Protein AF-A0A354YWL9-F1 (afdb_monomer_lite)

Sequence (109 aa):
RWWTEGIAQYLEKKITGFEFADPFARGRELEYYEFMTLEQKFDELDQQIAYWESLQAVQYIVDIYGEEKLFTVLEEQGKGSRLNTALEICLGISCQEFEQGFYQYLQKK

Radius of gyration: 13.45 Å; chains: 1; bounding box: 30×28×33 Å

Secondary structure (DSSP, 8-state):
-HHHHHHHHHHHHHHH------TTTTTPPP----HHHHHHHGGGS-HHHHHHHHHHHHHHHHHHH-THHHHHHHHHHHTT--HHHHHHHHHSS-HHHHHHHHHHHHTT-

Organism: NCBI:txid863

Foldseek 3Di:
DLQVLLVVQLVCCVPPVDDDDQPCPPNNDDDADDPVCLVPPVVPDDVNRSSVLSVLLLVLCCVPPNNVLSVQLVVCVVVVDDSQRSCCVSVVDHSVVSRVSSVVVVVVD

Structure (mmCIF, N/CA/C/O backbone):
data_AF-A0A354YWL9-F1
#
_entry.id   AF-A0A354YWL9-F1
#
loop_
_atom_site.group_PDB
_atom_site.id
_atom_site.type_symbol
_atom_site.label_atom_id
_atom_site.label_alt_id
_atom_site.label_comp_id
_atom_site.label_asym_id
_atom_site.label_entity_id
_atom_site.label_seq_id
_atom_site.pdbx_PDB_ins_code
_atom_site.Cartn_x
_atom_site.Cartn_y
_atom_site.Cartn_z
_atom_site.occupancy
_atom_site.B_iso_or_equiv
_atom_site.auth_seq_id
_atom_site.auth_comp_id
_atom_site.auth_asym_id
_atom_site.auth_atom_id
_atom_site.pdbx_PDB_model_num
ATOM 1 N N . ARG A 1 1 ? 5.925 6.018 3.251 1.00 86.38 1 ARG A N 1
ATOM 2 C CA . ARG A 1 1 ? 5.864 6.654 1.900 1.00 86.38 1 ARG A CA 1
ATOM 3 C C . ARG A 1 1 ? 5.191 5.735 0.889 1.00 86.38 1 ARG A C 1
ATOM 5 O O . ARG A 1 1 ? 4.252 6.165 0.237 1.00 86.38 1 ARG A O 1
ATOM 12 N N . TRP A 1 2 ? 5.599 4.466 0.848 1.00 94.38 2 TRP A N 1
ATOM 13 C CA . TRP A 1 2 ? 5.005 3.417 0.013 1.00 94.38 2 TRP A CA 1
ATOM 14 C C . TRP A 1 2 ? 3.462 3.409 0.014 1.00 94.38 2 TRP A C 1
ATOM 16 O O . TRP A 1 2 ? 2.850 3.354 -1.043 1.00 94.38 2 TRP A O 1
ATOM 26 N N . TRP A 1 3 ? 2.820 3.573 1.178 1.00 94.56 3 TRP A N 1
ATOM 27 C CA . TRP A 1 3 ? 1.358 3.537 1.297 1.00 94.56 3 TRP A CA 1
ATOM 28 C C . TRP A 1 3 ? 0.634 4.592 0.455 1.00 94.56 3 TRP A C 1
ATOM 30 O O . TRP A 1 3 ? -0.267 4.276 -0.321 1.00 94.56 3 TRP A O 1
ATOM 40 N N . THR A 1 4 ? 1.041 5.856 0.581 1.00 94.31 4 THR A N 1
ATOM 41 C CA . THR A 1 4 ? 0.424 6.955 -0.168 1.00 94.31 4 THR A CA 1
ATOM 42 C C . THR A 1 4 ? 0.712 6.845 -1.663 1.00 94.31 4 THR A C 1
ATOM 44 O O . THR A 1 4 ? -0.166 7.159 -2.460 1.00 94.31 4 THR A O 1
ATOM 47 N N . GLU A 1 5 ? 1.893 6.343 -2.045 1.00 95.38 5 GLU A N 1
ATOM 48 C CA . GLU A 1 5 ? 2.241 6.070 -3.449 1.00 95.38 5 GLU A CA 1
ATOM 49 C C . GLU A 1 5 ? 1.419 4.911 -4.033 1.00 95.38 5 GLU A C 1
ATOM 51 O O . GLU A 1 5 ? 0.959 4.980 -5.170 1.00 95.38 5 GLU A O 1
ATOM 56 N N . GLY A 1 6 ? 1.179 3.852 -3.256 1.00 96.50 6 GLY A N 1
ATOM 57 C CA . GLY A 1 6 ? 0.311 2.744 -3.654 1.00 96.50 6 GLY A CA 1
ATOM 58 C C . GLY A 1 6 ? -1.118 3.212 -3.928 1.00 96.50 6 GLY A C 1
ATOM 59 O O . GLY A 1 6 ? -1.699 2.858 -4.953 1.00 96.50 6 GLY A O 1
ATOM 60 N N . ILE A 1 7 ? -1.673 4.058 -3.051 1.00 97.00 7 ILE A N 1
ATOM 61 C CA . ILE A 1 7 ? -3.014 4.630 -3.246 1.00 97.00 7 ILE A CA 1
ATOM 62 C C . ILE A 1 7 ? -3.035 5.559 -4.457 1.00 97.00 7 ILE A C 1
ATOM 64 O O . ILE A 1 7 ? -3.971 5.494 -5.254 1.00 97.00 7 ILE A O 1
ATOM 68 N N . ALA A 1 8 ? -2.016 6.409 -4.613 1.00 96.06 8 ALA A N 1
ATOM 69 C CA . ALA A 1 8 ? -1.910 7.303 -5.759 1.00 96.06 8 ALA A CA 1
ATOM 70 C C . ALA A 1 8 ? -1.916 6.516 -7.079 1.00 96.06 8 ALA A C 1
ATOM 72 O O . ALA A 1 8 ? -2.719 6.825 -7.957 1.00 96.06 8 ALA A O 1
ATOM 73 N N . GLN A 1 9 ? -1.116 5.450 -7.180 1.00 96.56 9 GLN A N 1
ATOM 74 C CA . GLN A 1 9 ? -1.097 4.568 -8.351 1.00 96.56 9 GLN A CA 1
ATOM 75 C C . GLN A 1 9 ? -2.432 3.849 -8.574 1.00 96.56 9 GLN A C 1
ATOM 77 O O . GLN A 1 9 ? -2.900 3.765 -9.707 1.00 96.56 9 GLN A O 1
ATOM 82 N N . TYR A 1 10 ? -3.074 3.350 -7.513 1.00 97.38 10 TYR A N 1
ATOM 83 C CA . TYR A 1 10 ? -4.384 2.703 -7.626 1.00 97.38 10 TYR A CA 1
ATOM 84 C C . TYR A 1 10 ? -5.436 3.660 -8.206 1.00 97.38 10 TYR A C 1
ATOM 86 O O . TYR A 1 10 ? -6.174 3.306 -9.130 1.00 97.38 10 TYR A O 1
ATOM 94 N N . LEU A 1 11 ? -5.476 4.899 -7.707 1.00 96.88 11 LEU A N 1
ATOM 95 C CA . LEU A 1 11 ? -6.382 5.929 -8.211 1.00 96.88 11 LEU A CA 1
ATOM 96 C C . LEU A 1 11 ? -6.022 6.359 -9.637 1.00 96.88 11 LEU A C 1
ATOM 98 O O . 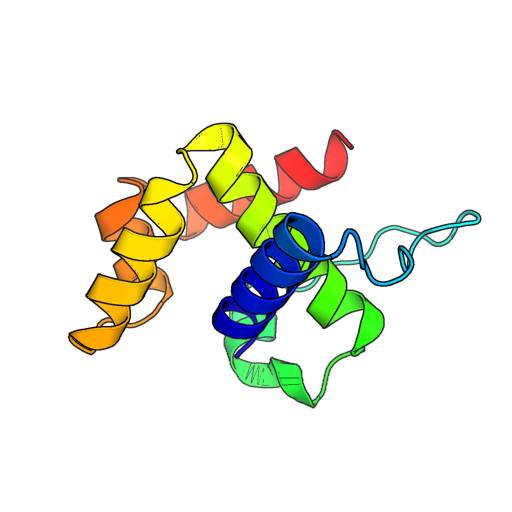LEU A 1 11 ? -6.918 6.498 -10.467 1.00 96.88 11 LEU A O 1
ATOM 102 N N . GLU A 1 12 ? -4.738 6.528 -9.956 1.00 97.12 12 GLU A N 1
ATOM 103 C CA . GLU A 1 12 ? -4.280 6.872 -11.305 1.00 97.12 12 GLU A CA 1
ATOM 104 C C . GLU A 1 12 ? -4.674 5.798 -12.324 1.00 97.12 12 GLU A C 1
ATOM 106 O O . GLU A 1 12 ? -5.252 6.126 -13.366 1.00 97.12 12 GLU A O 1
ATOM 111 N N . LYS A 1 13 ? -4.475 4.519 -11.988 1.00 96.31 13 LYS A N 1
ATOM 112 C CA . LYS A 1 13 ? -4.927 3.379 -12.791 1.00 96.31 13 LYS A CA 1
ATOM 113 C C . LYS A 1 13 ? -6.437 3.388 -12.979 1.00 96.31 13 LYS A C 1
ATOM 115 O O . LYS A 1 13 ? -6.919 3.206 -14.094 1.00 96.31 13 LYS A O 1
ATOM 120 N N . LYS A 1 14 ? -7.201 3.649 -11.918 1.00 95.38 14 LYS A N 1
ATOM 121 C CA . LYS A 1 14 ? -8.669 3.701 -11.975 1.00 95.38 14 LYS A CA 1
ATOM 122 C C . LYS A 1 14 ? -9.193 4.865 -12.825 1.00 95.38 14 LYS A C 1
ATOM 124 O O . LYS A 1 14 ? -10.209 4.710 -13.499 1.00 95.38 14 LYS A O 1
ATOM 129 N N . ILE A 1 15 ? -8.526 6.020 -12.794 1.00 96.81 15 ILE A N 1
ATOM 130 C CA . ILE A 1 15 ? -8.968 7.246 -13.479 1.00 96.81 15 ILE A CA 1
ATOM 131 C C . ILE A 1 15 ? -8.500 7.281 -14.936 1.00 96.81 15 ILE A C 1
ATOM 133 O O . ILE A 1 15 ? -9.261 7.667 -15.821 1.00 96.81 15 ILE A O 1
ATOM 137 N N . THR A 1 16 ? -7.245 6.915 -15.187 1.00 97.25 16 THR A N 1
ATOM 138 C CA . THR A 1 16 ? -6.587 7.101 -16.490 1.00 97.25 16 THR A CA 1
ATOM 139 C C . THR A 1 16 ? -6.298 5.789 -17.216 1.00 97.25 16 THR A C 1
ATOM 141 O O . THR A 1 16 ? -6.052 5.803 -18.420 1.00 97.25 16 THR A O 1
ATOM 144 N N . GLY A 1 17 ? -6.318 4.657 -16.507 1.00 94.56 17 GLY A N 1
ATOM 145 C CA . GLY A 1 17 ? -5.855 3.368 -17.020 1.00 94.56 17 GLY A CA 1
ATOM 146 C C . GLY A 1 17 ? -4.332 3.213 -17.036 1.00 94.56 17 GLY A C 1
ATOM 147 O O . GLY A 1 17 ? -3.849 2.169 -17.468 1.00 94.56 17 GLY A O 1
ATOM 148 N N . PHE A 1 18 ? -3.573 4.222 -16.595 1.00 93.31 18 PHE A N 1
ATOM 1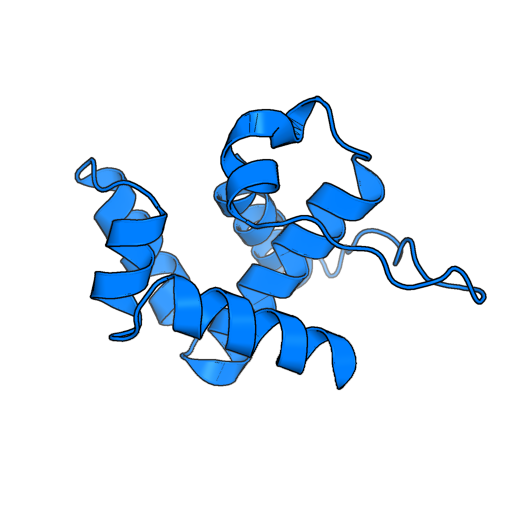49 C CA . PHE A 1 18 ? -2.118 4.144 -16.522 1.00 93.31 18 PHE A CA 1
ATOM 150 C C . PHE A 1 18 ? -1.667 3.224 -15.384 1.00 93.31 18 PHE A C 1
ATOM 152 O O . PHE A 1 18 ? -2.165 3.297 -14.265 1.00 93.31 18 PHE A O 1
ATOM 159 N N . GLU A 1 19 ? -0.693 2.370 -15.673 1.00 91.25 19 GLU A N 1
ATOM 160 C CA . GLU A 1 19 ? -0.041 1.501 -14.702 1.00 91.25 19 GLU A CA 1
ATOM 161 C C . GLU A 1 19 ? 1.429 1.357 -15.104 1.00 91.25 19 GLU A C 1
ATOM 163 O O . GLU A 1 19 ? 1.752 1.274 -16.295 1.00 91.25 19 GLU A O 1
ATOM 168 N N . PHE A 1 20 ? 2.327 1.336 -14.119 1.00 88.25 20 PHE A N 1
ATOM 169 C CA . PHE A 1 20 ? 3.729 1.034 -14.378 1.00 88.25 20 PHE A CA 1
ATOM 170 C C . PHE A 1 20 ? 3.889 -0.396 -14.899 1.00 88.25 20 PHE A C 1
ATOM 172 O O . PHE A 1 20 ? 3.114 -1.295 -14.578 1.00 88.25 20 PHE A O 1
ATOM 179 N N . ALA A 1 21 ? 4.920 -0.614 -15.714 1.00 89.31 21 ALA A N 1
ATOM 180 C CA . ALA A 1 21 ? 5.227 -1.953 -16.191 1.00 89.31 21 ALA A CA 1
ATOM 181 C C . ALA A 1 21 ? 5.547 -2.880 -15.010 1.00 89.31 21 ALA A C 1
ATOM 183 O O . ALA A 1 21 ? 6.277 -2.494 -14.099 1.00 89.31 21 ALA A O 1
ATOM 184 N N . ASP A 1 22 ? 5.037 -4.109 -15.069 1.00 90.31 22 ASP A N 1
ATOM 185 C CA . ASP A 1 22 ? 5.390 -5.159 -14.119 1.00 90.31 22 ASP A CA 1
ATOM 186 C C . ASP A 1 22 ? 6.912 -5.416 -14.171 1.00 90.31 22 ASP A C 1
ATOM 188 O O . ASP A 1 22 ? 7.417 -5.855 -15.217 1.00 90.31 22 ASP A O 1
ATOM 192 N N . PRO A 1 23 ? 7.659 -5.147 -13.079 1.00 91.88 23 PRO A N 1
ATOM 193 C CA . PRO A 1 23 ? 9.106 -5.324 -13.043 1.00 91.88 23 PRO A CA 1
ATOM 194 C C . PRO A 1 23 ? 9.526 -6.794 -13.142 1.00 91.88 23 PRO A C 1
ATOM 196 O O . PRO A 1 23 ? 10.707 -7.052 -13.394 1.00 91.88 23 PRO A O 1
ATOM 199 N N . PHE A 1 24 ? 8.589 -7.734 -12.970 1.00 91.00 24 PHE A N 1
ATOM 200 C CA . PHE A 1 24 ? 8.800 -9.181 -13.029 1.00 91.00 24 PHE A CA 1
ATOM 201 C C . PHE A 1 24 ? 8.373 -9.811 -14.358 1.00 91.00 24 PHE A C 1
ATOM 203 O O . PHE A 1 24 ? 8.548 -11.013 -14.584 1.00 91.00 24 PHE A O 1
ATOM 210 N N . ALA A 1 25 ? 7.875 -9.000 -15.294 1.00 84.62 25 ALA A N 1
ATOM 211 C CA . ALA A 1 25 ? 7.583 -9.466 -16.638 1.00 84.62 25 ALA A CA 1
ATOM 212 C C . ALA A 1 25 ? 8.826 -10.101 -17.295 1.00 84.62 25 ALA A C 1
ATOM 214 O O . ALA A 1 25 ? 9.970 -9.730 -17.033 1.00 84.62 25 ALA A O 1
ATOM 215 N N . ARG A 1 26 ? 8.593 -11.027 -18.236 1.00 82.81 26 ARG A N 1
ATOM 216 C CA . ARG A 1 26 ? 9.641 -11.702 -19.036 1.00 82.81 26 ARG A CA 1
ATOM 217 C C . ARG A 1 26 ? 10.551 -12.655 -18.245 1.00 82.81 26 ARG A C 1
ATOM 219 O O . ARG A 1 26 ? 11.665 -12.928 -18.685 1.00 82.81 26 ARG A O 1
ATOM 226 N N . GLY A 1 27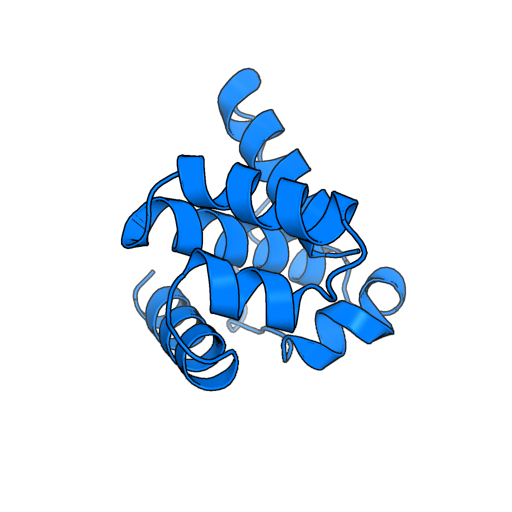 ? 10.052 -13.217 -17.144 1.00 77.69 27 GLY A N 1
ATOM 227 C CA . GLY A 1 27 ? 10.711 -14.318 -16.434 1.00 77.69 27 GLY A CA 1
ATOM 228 C C . GLY A 1 27 ? 11.756 -13.881 -15.410 1.00 77.69 27 GLY A C 1
ATOM 229 O O . GLY A 1 27 ? 12.619 -14.684 -15.062 1.00 77.69 27 GLY A O 1
ATOM 230 N N . ARG A 1 28 ? 11.698 -12.629 -14.940 1.00 86.81 28 ARG A N 1
ATOM 231 C CA . ARG A 1 28 ? 12.442 -12.213 -13.746 1.00 86.81 28 ARG A CA 1
ATOM 232 C C . ARG A 1 28 ? 11.772 -12.834 -12.516 1.00 86.81 28 ARG A C 1
ATOM 234 O O . ARG A 1 28 ? 10.548 -12.921 -12.462 1.00 86.81 28 ARG A O 1
ATOM 241 N N . GLU A 1 29 ? 12.574 -13.286 -11.559 1.00 88.00 29 GLU A N 1
ATOM 242 C CA . GLU A 1 29 ? 12.059 -13.839 -10.305 1.00 88.00 29 GLU A CA 1
ATOM 243 C C . GLU A 1 29 ? 11.310 -12.770 -9.507 1.00 88.00 29 GLU A C 1
ATOM 245 O O . GLU A 1 29 ? 11.724 -11.610 -9.471 1.00 88.00 29 GLU A O 1
ATOM 250 N N . LEU A 1 30 ? 10.192 -13.173 -8.898 1.00 88.56 30 LEU A N 1
ATOM 251 C CA . LEU A 1 30 ? 9.387 -12.307 -8.048 1.00 88.56 30 LEU A CA 1
ATOM 252 C C . LEU A 1 30 ? 10.174 -11.962 -6.780 1.00 88.56 30 LEU A C 1
ATOM 254 O O . LEU A 1 30 ? 10.532 -12.847 -6.004 1.00 88.56 30 LEU A O 1
ATOM 258 N N . GLU A 1 31 ? 10.378 -10.670 -6.557 1.00 91.12 31 GLU A N 1
ATOM 259 C CA . GLU A 1 31 ? 11.034 -10.124 -5.374 1.00 91.12 31 GLU A CA 1
ATOM 260 C C . GLU A 1 31 ? 10.110 -9.096 -4.721 1.00 91.12 31 GLU A C 1
ATOM 262 O O . GLU A 1 31 ? 9.422 -8.333 -5.393 1.00 91.12 31 GLU A O 1
ATOM 267 N N . TYR A 1 32 ? 10.077 -9.073 -3.398 1.00 91.88 32 TYR A N 1
ATOM 268 C CA . TYR A 1 32 ? 9.317 -8.096 -2.630 1.00 91.88 32 TYR A CA 1
ATOM 269 C C . TYR A 1 32 ? 10.025 -7.856 -1.300 1.00 91.88 32 TYR A C 1
ATOM 271 O O . TYR A 1 32 ? 10.815 -8.685 -0.834 1.00 91.88 32 TYR A O 1
ATOM 279 N N . TYR A 1 33 ? 9.794 -6.690 -0.721 1.00 93.56 33 TYR A N 1
ATOM 280 C CA . TYR A 1 33 ? 10.435 -6.248 0.501 1.00 93.56 33 TYR A CA 1
ATOM 281 C C . TYR A 1 33 ? 9.560 -6.558 1.714 1.00 93.56 33 TYR A C 1
ATOM 283 O O . TYR A 1 33 ? 8.342 -6.653 1.646 1.00 93.56 33 TYR A O 1
ATOM 291 N N . GLU A 1 34 ? 10.178 -6.669 2.886 1.00 91.94 34 GLU A N 1
ATOM 292 C CA . GLU A 1 34 ? 9.387 -6.641 4.113 1.00 91.94 34 GLU A CA 1
ATOM 293 C C . GLU A 1 34 ? 8.710 -5.273 4.267 1.00 91.94 34 GLU A C 1
ATOM 295 O O . GLU A 1 34 ? 9.315 -4.232 3.994 1.00 91.94 34 GLU A O 1
ATOM 300 N N . PHE A 1 35 ? 7.490 -5.250 4.798 1.00 89.56 35 PHE A N 1
ATOM 301 C CA . PHE A 1 35 ? 6.727 -4.013 5.000 1.00 89.56 35 PHE A CA 1
ATOM 302 C C . PHE A 1 35 ? 7.472 -2.973 5.830 1.00 89.56 35 PHE A C 1
ATOM 304 O O . PHE A 1 35 ? 7.465 -1.785 5.510 1.00 89.56 35 PHE A O 1
ATOM 311 N N . MET A 1 36 ? 8.179 -3.414 6.871 1.00 89.12 36 MET A N 1
ATOM 312 C CA . MET A 1 36 ? 9.009 -2.516 7.671 1.00 89.12 36 MET A CA 1
ATOM 313 C C . MET A 1 36 ? 10.153 -1.901 6.846 1.00 89.12 36 MET A C 1
ATOM 315 O O . MET A 1 36 ? 10.516 -0.744 7.059 1.00 89.12 36 MET A O 1
ATOM 319 N N . THR A 1 37 ? 10.693 -2.643 5.876 1.00 93.31 37 THR A N 1
ATOM 320 C CA . THR A 1 37 ? 11.713 -2.143 4.946 1.00 93.31 37 THR A CA 1
ATOM 321 C C . THR A 1 37 ? 11.116 -1.126 3.974 1.00 93.31 37 THR A C 1
ATOM 323 O O . THR A 1 37 ? 11.695 -0.051 3.812 1.00 93.31 37 THR A O 1
ATOM 326 N N . LEU A 1 38 ? 9.937 -1.398 3.401 1.00 92.38 38 LEU A N 1
ATOM 327 C CA . LEU A 1 38 ? 9.198 -0.418 2.593 1.00 92.38 38 LEU A CA 1
ATOM 328 C C . LEU A 1 38 ? 8.884 0.860 3.374 1.00 92.38 38 LEU A C 1
ATOM 330 O O . LEU A 1 38 ? 9.013 1.959 2.840 1.00 92.38 38 LEU A O 1
ATOM 334 N N . GLU A 1 39 ? 8.480 0.745 4.638 1.00 90.69 39 GLU A N 1
ATOM 335 C CA . GLU A 1 39 ? 8.134 1.902 5.467 1.00 90.69 39 GLU A CA 1
ATOM 336 C C . GLU A 1 39 ? 9.350 2.777 5.778 1.00 90.69 39 GLU A C 1
ATOM 338 O O . GLU A 1 39 ? 9.259 4.003 5.703 1.00 90.69 39 GLU A O 1
ATOM 343 N N . GLN A 1 40 ? 10.493 2.164 6.090 1.00 92.25 40 GLN A N 1
ATOM 344 C CA . GLN A 1 40 ? 11.680 2.888 6.548 1.00 92.25 40 GLN A CA 1
ATOM 345 C C . GLN A 1 40 ? 12.607 3.345 5.422 1.00 92.25 40 GLN A C 1
ATOM 347 O O . GLN A 1 40 ? 13.289 4.354 5.584 1.00 92.25 40 GLN A O 1
ATOM 352 N N . LYS A 1 41 ? 12.676 2.596 4.317 1.00 95.31 41 LYS A N 1
ATOM 353 C CA . LYS A 1 41 ? 13.726 2.751 3.300 1.00 95.31 41 LYS A CA 1
ATOM 354 C C . LYS A 1 41 ? 13.205 2.981 1.890 1.00 95.31 41 LYS A C 1
ATOM 356 O O . LYS A 1 41 ? 13.998 2.913 0.965 1.00 95.31 41 LYS A O 1
ATOM 361 N N . PHE A 1 42 ? 11.915 3.265 1.708 1.00 93.56 42 PHE A N 1
ATOM 362 C CA . PHE A 1 42 ? 11.271 3.380 0.391 1.00 93.56 42 PHE A CA 1
ATOM 363 C C . PHE A 1 42 ? 12.118 4.069 -0.695 1.00 93.56 42 PHE A C 1
ATOM 365 O O . PHE A 1 42 ? 12.265 3.543 -1.793 1.00 93.56 42 PHE A O 1
ATOM 372 N N . ASP A 1 43 ? 12.702 5.227 -0.376 1.00 92.75 43 ASP A N 1
ATOM 373 C CA . ASP A 1 43 ? 13.465 6.055 -1.320 1.00 92.75 43 ASP A CA 1
ATOM 374 C C . ASP A 1 43 ? 14.857 5.489 -1.673 1.00 92.75 43 ASP A C 1
ATOM 376 O O . ASP A 1 43 ? 15.503 5.960 -2.605 1.00 92.75 43 ASP A O 1
ATOM 380 N N . GLU A 1 44 ? 15.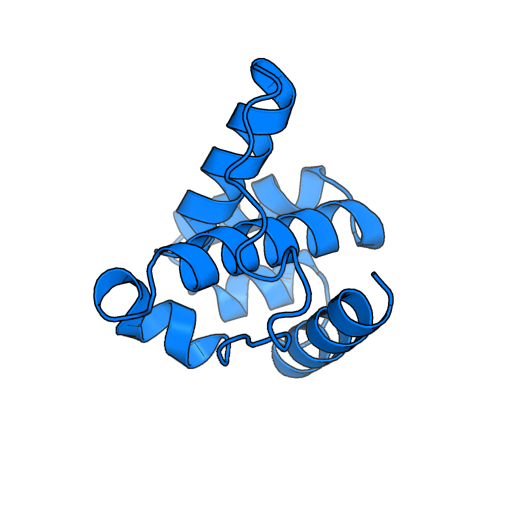325 4.484 -0.933 1.00 95.25 44 GLU A N 1
ATOM 381 C CA . GLU A 1 44 ? 16.624 3.820 -1.102 1.00 95.25 44 GLU A CA 1
ATOM 382 C C . GLU A 1 44 ? 16.508 2.459 -1.816 1.00 95.25 44 GLU A C 1
ATOM 384 O O . GLU A 1 44 ? 17.524 1.866 -2.182 1.00 95.25 44 GLU A O 1
ATOM 389 N N . LEU A 1 45 ? 15.287 1.944 -1.999 1.00 95.38 45 LEU A N 1
ATOM 390 C CA . LEU A 1 45 ? 15.012 0.642 -2.618 1.00 95.38 45 LEU A CA 1
ATOM 391 C C . LEU A 1 45 ? 14.980 0.728 -4.153 1.00 95.38 45 LEU A C 1
ATOM 393 O O . LEU A 1 45 ? 14.930 1.823 -4.726 1.00 95.38 45 LEU A O 1
ATOM 397 N N . ASP A 1 46 ? 14.955 -0.432 -4.829 1.00 95.25 46 ASP A N 1
ATOM 398 C CA . ASP A 1 46 ? 14.647 -0.480 -6.263 1.00 95.25 46 ASP A CA 1
ATOM 399 C C . ASP A 1 46 ? 13.243 0.091 -6.465 1.00 95.25 46 ASP A C 1
ATOM 401 O O . ASP A 1 46 ? 12.241 -0.502 -6.063 1.00 95.25 46 ASP A O 1
ATOM 405 N N . GLN A 1 47 ? 13.187 1.272 -7.077 1.00 93.88 47 GLN A N 1
ATOM 406 C CA . GLN A 1 47 ? 11.949 2.022 -7.214 1.00 93.88 47 GLN A CA 1
ATOM 407 C C . GLN A 1 47 ? 10.905 1.234 -8.009 1.00 93.88 47 GLN A C 1
ATOM 409 O O . GLN A 1 47 ? 9.738 1.247 -7.638 1.00 93.88 47 GLN A O 1
ATOM 414 N N . GLN A 1 48 ? 11.288 0.491 -9.051 1.00 93.75 48 GLN A N 1
ATOM 415 C CA . GLN A 1 48 ? 10.299 -0.252 -9.839 1.00 93.75 48 GLN A CA 1
ATOM 416 C C . GLN A 1 48 ? 9.601 -1.317 -8.987 1.00 93.75 48 GLN A C 1
ATOM 418 O O . GLN A 1 48 ? 8.381 -1.444 -9.050 1.00 93.75 48 GLN A O 1
ATOM 423 N N . ILE A 1 49 ? 10.362 -2.026 -8.147 1.00 95.19 49 ILE A N 1
ATOM 424 C CA . ILE A 1 49 ? 9.813 -3.021 -7.218 1.00 95.19 49 ILE A CA 1
ATOM 425 C C . ILE A 1 49 ? 9.004 -2.333 -6.117 1.00 95.19 49 ILE A C 1
ATOM 427 O O . ILE A 1 49 ? 7.870 -2.727 -5.868 1.00 95.19 49 ILE A O 1
ATOM 431 N N . ALA A 1 50 ? 9.538 -1.279 -5.496 1.00 96.00 50 ALA A N 1
ATOM 432 C CA . ALA A 1 50 ? 8.881 -0.600 -4.382 1.00 96.00 50 ALA A CA 1
ATOM 433 C C . ALA A 1 50 ? 7.525 0.012 -4.783 1.00 96.00 50 ALA A C 1
ATOM 435 O O . ALA A 1 50 ? 6.540 -0.135 -4.055 1.00 96.00 50 ALA A O 1
ATOM 436 N N . TYR A 1 51 ? 7.439 0.659 -5.952 1.00 95.56 51 TYR A N 1
ATOM 437 C CA . TYR A 1 51 ? 6.172 1.176 -6.482 1.00 95.56 51 TYR A CA 1
ATOM 438 C C . TYR A 1 51 ? 5.210 0.045 -6.858 1.00 95.56 51 TYR A C 1
ATOM 440 O O . TYR A 1 51 ? 4.034 0.114 -6.488 1.00 95.56 51 TYR A O 1
ATOM 448 N N . TRP A 1 52 ? 5.690 -1.003 -7.536 1.00 95.75 52 TRP A N 1
ATOM 449 C CA . TRP A 1 52 ? 4.864 -2.159 -7.886 1.00 95.75 52 TRP A CA 1
ATOM 450 C C . TRP A 1 52 ? 4.271 -2.828 -6.642 1.00 95.75 52 TRP A C 1
ATOM 452 O O . TRP A 1 52 ? 3.063 -3.051 -6.579 1.00 95.75 52 TRP A O 1
ATOM 462 N N . GLU A 1 53 ? 5.094 -3.084 -5.627 1.00 96.06 53 GLU A N 1
ATOM 463 C CA . GLU A 1 53 ? 4.686 -3.751 -4.392 1.00 96.06 53 GLU A CA 1
ATOM 464 C C . GLU A 1 53 ? 3.684 -2.903 -3.607 1.00 96.06 53 GLU A C 1
ATOM 466 O O . GLU A 1 53 ? 2.676 -3.419 -3.124 1.00 96.06 53 GLU A O 1
ATOM 471 N N . SER A 1 54 ? 3.896 -1.583 -3.569 1.00 96.81 54 SER A N 1
ATOM 472 C CA . SER A 1 54 ? 2.951 -0.638 -2.964 1.00 96.81 54 SER A CA 1
ATOM 473 C C . SER A 1 54 ? 1.568 -0.715 -3.608 1.00 96.81 54 SER A C 1
ATOM 475 O O . SER A 1 54 ? 0.554 -0.719 -2.908 1.00 96.81 54 SER A O 1
ATOM 477 N N . LEU A 1 55 ? 1.516 -0.799 -4.941 1.00 96.81 55 LEU A N 1
ATOM 478 C CA . LEU A 1 55 ? 0.265 -0.971 -5.674 1.00 96.81 55 LEU A CA 1
ATOM 479 C C . LEU A 1 55 ? -0.370 -2.338 -5.380 1.00 96.81 55 LEU A C 1
ATOM 481 O O . LEU A 1 55 ? -1.580 -2.408 -5.165 1.00 96.81 55 LEU A O 1
ATOM 485 N N . GLN A 1 56 ? 0.419 -3.416 -5.324 1.00 96.56 56 GLN A N 1
ATOM 486 C CA . GLN A 1 56 ? -0.114 -4.743 -4.998 1.00 96.56 56 GLN A CA 1
ATOM 487 C C . GLN A 1 56 ? -0.702 -4.800 -3.585 1.00 96.56 56 GLN A C 1
ATOM 489 O O . GLN A 1 56 ? -1.757 -5.402 -3.396 1.00 96.56 56 GLN A O 1
ATOM 494 N N . ALA A 1 57 ? -0.060 -4.167 -2.602 1.00 96.75 57 ALA A N 1
ATOM 495 C CA . ALA A 1 57 ? -0.549 -4.108 -1.227 1.00 96.75 57 ALA A CA 1
ATOM 496 C C . ALA A 1 57 ? -1.894 -3.373 -1.126 1.00 96.75 57 ALA A C 1
ATOM 498 O O . ALA A 1 57 ? -2.805 -3.815 -0.423 1.00 96.75 57 ALA A O 1
ATOM 499 N N . VAL A 1 58 ? -2.052 -2.280 -1.876 1.00 97.31 58 VAL A N 1
ATOM 500 C CA . VAL A 1 58 ? -3.327 -1.561 -1.982 1.00 97.31 58 VAL A CA 1
ATOM 501 C C . VAL A 1 58 ? -4.384 -2.416 -2.675 1.00 97.31 58 VAL A C 1
ATOM 503 O O . VAL A 1 58 ? -5.494 -2.535 -2.160 1.00 97.31 58 VAL A O 1
ATOM 506 N N . GLN A 1 59 ? -4.043 -3.069 -3.788 1.00 97.12 59 GLN A N 1
ATOM 507 C CA . GLN A 1 59 ? -4.970 -3.953 -4.495 1.00 97.12 59 GLN A CA 1
ATOM 508 C C . GLN A 1 59 ? -5.419 -5.130 -3.620 1.00 97.12 59 GLN A C 1
ATOM 510 O O . GLN A 1 59 ? -6.594 -5.472 -3.623 1.00 97.12 59 GLN A O 1
ATOM 515 N N . TYR A 1 60 ? -4.519 -5.702 -2.817 1.00 97.62 60 TYR A N 1
ATOM 516 C CA . TYR A 1 60 ? -4.855 -6.735 -1.840 1.00 97.62 60 TYR A CA 1
ATOM 517 C C . TYR A 1 60 ? -5.911 -6.252 -0.837 1.00 97.62 60 TYR A C 1
ATOM 519 O O . TYR A 1 60 ? -6.880 -6.963 -0.572 1.00 97.62 60 TYR A O 1
ATOM 527 N N . ILE A 1 61 ? -5.777 -5.024 -0.321 1.00 97.75 61 ILE A N 1
ATOM 528 C CA . ILE A 1 61 ? -6.792 -4.456 0.575 1.00 97.75 61 ILE A CA 1
ATOM 529 C C . ILE A 1 61 ? -8.134 -4.313 -0.145 1.00 97.75 61 ILE A C 1
ATOM 531 O O . ILE A 1 61 ? -9.157 -4.715 0.404 1.00 97.75 61 ILE A O 1
ATOM 535 N N . VAL A 1 62 ? -8.131 -3.787 -1.371 1.00 97.56 62 VAL A N 1
ATOM 536 C CA . VAL A 1 62 ? -9.352 -3.622 -2.175 1.00 97.56 62 VAL A CA 1
ATOM 537 C C . VAL A 1 62 ? -10.035 -4.965 -2.429 1.00 97.56 62 VAL A C 1
ATOM 539 O O . VAL A 1 62 ? -11.240 -5.084 -2.217 1.00 97.56 62 VAL A O 1
ATOM 542 N N . ASP A 1 63 ? -9.271 -5.975 -2.844 1.00 97.25 63 ASP A N 1
ATOM 543 C CA . ASP A 1 63 ? -9.795 -7.280 -3.247 1.00 97.25 63 ASP A CA 1
ATOM 544 C C . ASP A 1 63 ? -10.373 -8.069 -2.063 1.00 97.25 63 ASP A C 1
ATOM 546 O O . ASP A 1 63 ? -11.350 -8.800 -2.227 1.00 97.25 63 ASP A O 1
ATOM 550 N N . ILE A 1 64 ? -9.771 -7.944 -0.874 1.00 97.19 64 ILE A N 1
ATOM 551 C CA . ILE A 1 64 ? -10.122 -8.761 0.298 1.00 97.19 64 ILE A CA 1
ATOM 552 C C . ILE A 1 64 ? -11.034 -8.029 1.284 1.00 97.19 64 ILE A C 1
ATOM 554 O O . ILE A 1 64 ? -11.916 -8.651 1.879 1.00 97.19 64 ILE A O 1
ATOM 558 N N . TYR A 1 65 ? -10.835 -6.725 1.471 1.00 96.94 65 TYR A N 1
ATOM 559 C CA . TYR A 1 65 ? -11.495 -5.950 2.526 1.00 96.94 65 TYR A CA 1
ATOM 560 C C . TYR A 1 65 ? -12.367 -4.806 2.004 1.00 96.94 65 TYR A C 1
ATOM 562 O O . TYR A 1 65 ? -13.084 -4.212 2.806 1.00 96.94 65 TYR A O 1
ATOM 570 N N . GLY A 1 66 ? -12.323 -4.515 0.702 1.00 97.38 66 GLY A N 1
ATOM 571 C CA . GLY A 1 66 ? -13.082 -3.435 0.076 1.00 97.38 66 GLY A CA 1
ATOM 572 C C . GLY A 1 66 ? -12.303 -2.122 -0.038 1.00 97.38 66 GLY A C 1
ATOM 573 O O . GLY A 1 66 ? -11.452 -1.783 0.788 1.00 97.38 66 GLY A O 1
ATOM 574 N N . GLU A 1 67 ? -12.593 -1.359 -1.095 1.00 97.00 67 GLU A N 1
ATOM 575 C CA . GLU A 1 67 ? -11.921 -0.086 -1.399 1.00 97.00 67 GLU A CA 1
ATOM 576 C C . GLU A 1 67 ? -12.113 0.964 -0.294 1.00 97.00 67 GLU A C 1
ATOM 578 O O . GLU A 1 67 ? -11.217 1.769 -0.037 1.00 97.00 67 GLU A O 1
ATOM 583 N N . GLU A 1 68 ? -13.241 0.937 0.416 1.00 96.81 68 GLU A N 1
ATOM 584 C CA . GLU A 1 68 ? -13.533 1.839 1.530 1.00 96.81 68 GLU A CA 1
ATOM 585 C C . GLU A 1 68 ? -12.467 1.787 2.632 1.00 96.81 68 GLU A C 1
ATOM 587 O O . GLU A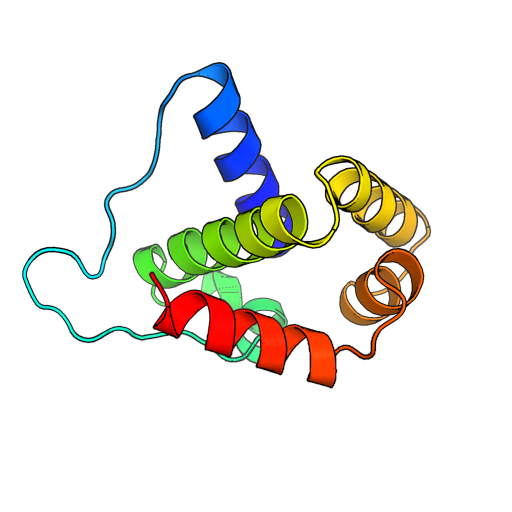 1 68 ? -12.198 2.796 3.294 1.00 96.81 68 GLU A O 1
ATOM 592 N N . LYS A 1 69 ? -11.807 0.634 2.795 1.00 97.12 69 LYS A N 1
ATOM 593 C CA . LYS A 1 69 ? -10.771 0.442 3.810 1.00 97.12 69 LYS A CA 1
ATOM 594 C C . LYS A 1 69 ? -9.517 1.248 3.534 1.00 97.12 69 LYS A C 1
ATOM 596 O O . LYS A 1 69 ? -8.883 1.675 4.495 1.00 97.12 69 LYS A O 1
ATOM 601 N N . LEU A 1 70 ? -9.200 1.539 2.271 1.00 96.56 70 LEU A N 1
ATOM 602 C CA . LEU A 1 70 ? -8.086 2.431 1.934 1.00 96.56 70 LEU A CA 1
ATOM 603 C C . LEU A 1 70 ? -8.287 3.809 2.572 1.00 96.56 70 LEU A C 1
ATOM 605 O O . LEU A 1 70 ? -7.381 4.358 3.199 1.00 96.56 70 LEU A O 1
ATOM 609 N N . PHE A 1 71 ? -9.506 4.339 2.457 1.00 93.56 71 PHE A N 1
ATOM 610 C CA . PHE A 1 71 ? -9.854 5.651 2.990 1.00 93.56 71 PHE A CA 1
ATOM 611 C C . PHE A 1 71 ? -9.939 5.642 4.515 1.00 93.56 71 PHE A C 1
ATOM 613 O O . PHE A 1 71 ? -9.449 6.573 5.144 1.00 93.56 71 PHE A O 1
ATOM 620 N N . THR A 1 72 ? -10.463 4.572 5.124 1.00 96.12 72 THR A N 1
ATOM 621 C CA . THR A 1 72 ? -10.475 4.458 6.594 1.00 96.12 72 THR A CA 1
ATOM 622 C C . THR A 1 72 ? -9.052 4.432 7.167 1.00 96.12 72 THR A C 1
ATOM 624 O O . THR A 1 72 ? -8.770 5.117 8.149 1.00 96.12 72 THR A O 1
ATOM 627 N N . VAL A 1 73 ? -8.121 3.711 6.528 1.00 96.00 73 VAL A N 1
ATOM 628 C CA . VAL A 1 73 ? -6.708 3.683 6.949 1.00 96.00 73 VAL A CA 1
ATOM 629 C C . VAL A 1 73 ? -6.064 5.065 6.805 1.00 96.00 73 VAL A C 1
ATOM 631 O O . VAL A 1 73 ? -5.360 5.505 7.714 1.00 96.00 73 VAL A O 1
ATOM 634 N N . LEU A 1 74 ? -6.332 5.782 5.707 1.00 94.06 74 LEU A N 1
ATOM 635 C CA . LEU A 1 74 ? -5.866 7.162 5.527 1.00 94.06 74 LEU A CA 1
ATOM 636 C C . LEU A 1 74 ? -6.425 8.120 6.589 1.00 94.06 74 LEU A C 1
ATOM 638 O O . LEU A 1 74 ? -5.687 8.962 7.100 1.00 94.06 74 LEU A O 1
ATOM 642 N N . GLU A 1 75 ? -7.704 7.995 6.946 1.00 95.31 75 GLU A N 1
ATOM 643 C CA . GLU A 1 75 ? -8.319 8.797 8.008 1.00 95.31 75 GLU A CA 1
ATOM 644 C C . GLU A 1 75 ? -7.650 8.549 9.364 1.00 95.31 75 GLU A C 1
ATOM 646 O O . GLU A 1 75 ? -7.360 9.501 10.090 1.00 95.31 75 GLU A O 1
ATOM 651 N N . GLU A 1 76 ? -7.353 7.291 9.700 1.00 95.75 76 GLU A N 1
ATOM 652 C CA . GLU A 1 76 ? -6.615 6.945 10.918 1.00 95.75 76 GLU A CA 1
ATOM 653 C C . GLU A 1 76 ? -5.191 7.515 10.911 1.00 95.75 76 GLU A C 1
ATOM 655 O O . GLU A 1 76 ? -4.744 8.081 11.912 1.00 95.75 76 GLU A O 1
ATOM 660 N N . GLN A 1 77 ? -4.488 7.462 9.777 1.00 93.06 77 GLN A N 1
ATOM 661 C CA . GLN A 1 77 ? -3.186 8.123 9.646 1.00 93.06 77 GLN A CA 1
ATOM 662 C C . GLN A 1 77 ? -3.282 9.644 9.818 1.00 93.06 77 GLN A C 1
ATOM 664 O O . GLN A 1 77 ? -2.425 10.243 10.470 1.00 93.06 77 GLN A O 1
ATOM 669 N N . GLY A 1 78 ? -4.346 10.273 9.310 1.00 93.12 78 GLY A N 1
ATOM 670 C CA . GLY A 1 78 ? -4.625 11.699 9.506 1.00 93.12 78 GLY A CA 1
ATOM 671 C C . GLY A 1 78 ? -4.824 12.093 10.976 1.00 93.12 78 GLY A C 1
ATOM 672 O O . GLY A 1 78 ? -4.558 13.236 11.346 1.00 93.12 78 GLY A O 1
ATOM 673 N N . LYS A 1 79 ? -5.221 11.145 11.836 1.00 95.12 79 LYS A N 1
ATOM 674 C CA . LYS A 1 79 ? -5.321 11.322 13.298 1.00 95.12 79 LYS A CA 1
ATOM 675 C C . LYS A 1 79 ? -3.978 11.151 14.022 1.00 95.12 79 LYS A C 1
ATOM 677 O O . LYS A 1 79 ? -3.919 11.320 15.238 1.00 95.12 79 LYS A O 1
ATOM 682 N N . GLY A 1 80 ? -2.903 10.833 13.299 1.00 93.50 80 GLY A N 1
ATOM 683 C CA . GLY A 1 80 ? -1.565 10.604 13.847 1.00 93.50 80 GLY A CA 1
ATOM 684 C C . GLY A 1 80 ? -1.253 9.138 14.160 1.00 93.50 80 GLY A C 1
ATOM 685 O O . GLY A 1 80 ? -0.192 8.857 14.725 1.00 93.50 80 GLY A O 1
ATOM 686 N N . SER A 1 81 ? -2.134 8.198 13.797 1.00 92.81 81 SER A N 1
ATOM 687 C CA . SER A 1 81 ? -1.851 6.767 13.931 1.00 92.81 81 SER A CA 1
ATOM 688 C C . SER A 1 81 ? -0.714 6.361 12.994 1.00 92.81 81 SER A C 1
ATOM 690 O O . SER A 1 81 ? -0.660 6.758 11.829 1.00 92.81 81 SER A O 1
ATOM 692 N N . ARG A 1 82 ? 0.203 5.523 13.490 1.00 92.62 82 ARG A N 1
ATOM 693 C CA . ARG A 1 82 ? 1.197 4.865 12.630 1.00 92.62 82 ARG A CA 1
ATOM 694 C C . ARG A 1 82 ? 0.482 3.935 11.653 1.00 92.62 82 ARG A C 1
ATOM 696 O O . ARG A 1 82 ? -0.544 3.364 12.012 1.00 92.62 82 ARG A O 1
ATOM 703 N N . LEU A 1 83 ? 1.049 3.737 10.462 1.00 91.56 83 LEU A N 1
ATOM 704 C CA . LEU A 1 83 ? 0.429 2.921 9.414 1.00 91.56 83 LEU A CA 1
ATOM 705 C C . LEU A 1 83 ? 0.045 1.518 9.901 1.00 91.56 83 LEU A C 1
ATOM 707 O O . LEU A 1 83 ? -1.102 1.125 9.737 1.00 91.56 83 LEU A O 1
ATOM 711 N N . ASN A 1 84 ? 0.957 0.800 10.564 1.00 92.06 84 ASN A N 1
ATOM 712 C CA . ASN A 1 84 ? 0.674 -0.551 11.063 1.00 92.06 84 ASN A CA 1
ATOM 713 C C . ASN A 1 84 ? -0.518 -0.549 12.030 1.00 92.06 84 ASN A C 1
ATOM 715 O O . ASN A 1 84 ? -1.423 -1.358 11.895 1.00 92.06 84 ASN A O 1
ATOM 719 N N . THR A 1 85 ? -0.571 0.418 12.950 1.00 93.62 85 THR A N 1
ATOM 720 C CA . THR A 1 85 ? -1.699 0.573 13.878 1.00 93.62 85 THR A CA 1
ATOM 721 C C . THR A 1 85 ? -2.998 0.917 13.146 1.00 93.62 85 THR A C 1
ATOM 723 O O . THR A 1 85 ? -4.049 0.384 13.481 1.00 93.62 85 THR A O 1
ATOM 726 N N . ALA A 1 86 ? -2.940 1.781 12.130 1.00 95.19 86 ALA A N 1
ATOM 727 C CA . ALA A 1 86 ? -4.099 2.124 11.313 1.00 95.19 86 ALA A CA 1
ATOM 728 C C . ALA A 1 86 ? -4.630 0.905 10.537 1.00 95.19 86 ALA A C 1
ATOM 730 O O . ALA A 1 86 ? -5.839 0.679 10.520 1.00 95.19 86 ALA A O 1
ATOM 731 N N . LEU A 1 87 ? -3.745 0.090 9.952 1.00 94.88 87 LEU A N 1
ATOM 732 C CA . LEU A 1 87 ? -4.108 -1.164 9.287 1.00 94.88 87 LEU A CA 1
ATOM 733 C C . LEU A 1 87 ? -4.771 -2.135 10.267 1.00 94.88 87 LEU A C 1
ATOM 735 O O . LEU A 1 87 ? -5.836 -2.664 9.962 1.00 94.88 87 LEU A O 1
ATOM 739 N N . GLU A 1 88 ? -4.206 -2.307 11.463 1.00 95.88 88 GLU A N 1
ATOM 740 C CA . GLU A 1 88 ? -4.772 -3.203 12.476 1.00 95.88 88 GLU A CA 1
ATOM 741 C C . GLU A 1 88 ? -6.180 -2.785 12.906 1.00 95.88 88 GLU A C 1
ATOM 743 O O . GLU A 1 88 ? -7.103 -3.601 12.928 1.00 95.88 88 GLU A O 1
ATOM 748 N N . ILE A 1 89 ? -6.368 -1.491 13.178 1.00 94.94 89 ILE A N 1
ATOM 749 C CA . ILE A 1 89 ? -7.669 -0.926 13.552 1.00 94.94 89 ILE A CA 1
ATOM 750 C C . ILE A 1 89 ? -8.688 -1.100 12.418 1.00 94.94 89 ILE A C 1
ATOM 752 O O . ILE A 1 89 ? -9.828 -1.493 12.664 1.00 94.94 89 ILE A O 1
ATOM 756 N N . CYS A 1 90 ? -8.301 -0.804 11.174 1.00 96.06 90 CYS A N 1
ATOM 757 C CA . CYS A 1 90 ? -9.242 -0.759 10.055 1.00 96.06 90 CYS A CA 1
ATOM 758 C C . CYS A 1 90 ? -9.601 -2.142 9.506 1.00 96.06 90 CYS A C 1
ATOM 760 O O . CYS A 1 90 ? -10.742 -2.347 9.071 1.00 96.06 90 CYS A O 1
ATOM 762 N N . LEU A 1 91 ? -8.640 -3.066 9.493 1.00 96.31 91 LEU A N 1
ATOM 763 C CA . LEU A 1 91 ? -8.787 -4.402 8.914 1.00 96.31 91 LEU A CA 1
ATOM 764 C C . LEU A 1 91 ? -9.182 -5.453 9.960 1.00 96.31 91 LEU A C 1
ATOM 766 O O . LEU A 1 91 ? -9.681 -6.513 9.590 1.00 96.31 91 LEU A O 1
ATOM 770 N N . GLY A 1 92 ? -9.007 -5.158 11.253 1.00 96.38 92 GLY A N 1
ATOM 771 C CA . GLY A 1 92 ? -9.368 -6.061 12.347 1.00 96.38 92 GLY A CA 1
ATOM 772 C C . GLY A 1 92 ? -8.448 -7.278 12.479 1.00 96.38 92 GLY A C 1
ATOM 773 O O . GLY A 1 92 ? -8.845 -8.272 13.081 1.00 96.38 92 GLY A O 1
ATOM 774 N N . ILE A 1 93 ? -7.244 -7.205 11.911 1.00 96.81 93 ILE A N 1
ATOM 775 C CA . ILE A 1 93 ? -6.208 -8.244 11.951 1.00 96.81 93 ILE A CA 1
ATOM 776 C C . ILE A 1 93 ? -4.876 -7.625 12.358 1.00 96.81 93 ILE A C 1
ATOM 778 O O . ILE A 1 93 ? -4.673 -6.432 12.162 1.00 96.81 93 ILE A O 1
ATOM 782 N N . SER A 1 94 ? -3.960 -8.414 12.906 1.00 95.50 94 SER A N 1
ATOM 783 C CA . SER A 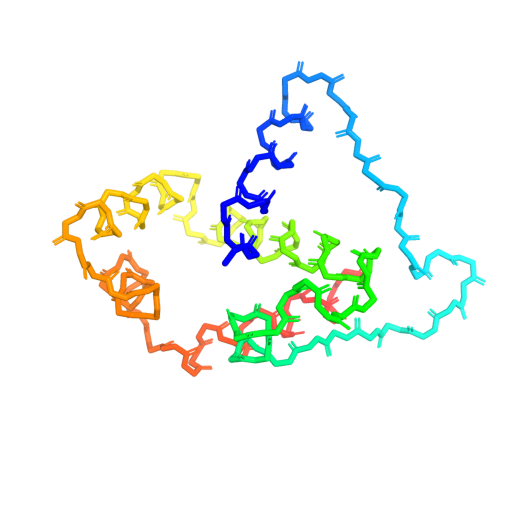1 94 ? -2.611 -7.943 13.232 1.00 95.50 94 SER A CA 1
ATOM 784 C C . SER A 1 94 ? -1.802 -7.587 11.980 1.00 95.50 94 SER A C 1
ATOM 786 O O . SER A 1 94 ? -2.032 -8.121 10.892 1.00 95.50 94 SER A O 1
ATOM 788 N N . CYS A 1 95 ? -0.782 -6.739 12.136 1.00 90.31 95 CYS A N 1
ATOM 789 C CA . CYS A 1 95 ? 0.148 -6.420 11.049 1.00 90.31 95 CYS A CA 1
ATOM 790 C C . CYS A 1 95 ? 0.849 -7.680 10.505 1.00 90.31 95 CYS A C 1
ATOM 792 O O . CYS A 1 95 ? 1.086 -7.797 9.307 1.00 90.31 95 CYS A O 1
ATOM 794 N N . GLN A 1 96 ? 1.126 -8.660 11.371 1.00 92.50 96 GLN A N 1
ATOM 795 C CA . GLN A 1 96 ? 1.727 -9.933 10.970 1.00 92.50 96 GLN A CA 1
ATOM 796 C C . GLN A 1 96 ? 0.778 -10.776 10.104 1.00 92.50 96 GLN A C 1
ATOM 798 O O . GLN A 1 96 ? 1.205 -11.341 9.099 1.00 92.50 96 GLN A O 1
ATOM 803 N N . GLU A 1 97 ? -0.503 -10.863 10.472 1.00 95.88 97 GLU A N 1
ATOM 804 C CA . GLU A 1 97 ? -1.518 -11.546 9.656 1.00 95.88 97 GLU A CA 1
ATOM 805 C C . GLU A 1 97 ? -1.708 -10.843 8.311 1.00 95.88 97 GLU A C 1
ATOM 807 O O . GLU A 1 97 ? -1.863 -11.505 7.285 1.00 95.88 97 GLU A O 1
ATOM 812 N N . PHE A 1 98 ? -1.647 -9.509 8.309 1.00 94.94 98 PHE A N 1
ATOM 813 C CA . PHE A 1 98 ? -1.728 -8.716 7.093 1.00 94.94 98 PHE A CA 1
ATOM 814 C C . PHE A 1 98 ? -0.576 -9.042 6.135 1.00 94.94 98 PHE A C 1
ATOM 816 O O . PHE A 1 98 ? -0.831 -9.391 4.984 1.00 94.94 98 PHE A O 1
ATOM 823 N N . GLU A 1 99 ? 0.673 -8.990 6.610 1.00 93.44 99 GLU A N 1
ATOM 824 C CA . GLU A 1 99 ? 1.859 -9.293 5.798 1.00 93.44 99 GLU A CA 1
ATOM 825 C C . GLU A 1 99 ? 1.817 -10.721 5.243 1.00 93.44 99 GLU A C 1
ATOM 827 O O . GLU A 1 99 ? 2.030 -10.943 4.053 1.00 93.44 99 GLU A O 1
ATOM 832 N N . GLN A 1 100 ? 1.477 -11.702 6.083 1.00 94.62 100 GLN A N 1
ATOM 833 C CA . GLN A 1 100 ? 1.366 -13.094 5.648 1.00 94.62 100 GLN A CA 1
ATOM 834 C C . GLN A 1 100 ? 0.278 -13.281 4.588 1.00 94.62 100 GLN A C 1
ATOM 836 O O . GLN A 1 100 ? 0.508 -13.966 3.589 1.00 94.62 100 GLN A O 1
ATOM 841 N N . GLY A 1 101 ? -0.895 -12.674 4.788 1.00 96.31 101 GLY A N 1
ATOM 842 C CA . GLY A 1 101 ? -1.988 -12.714 3.820 1.00 96.31 101 GLY A CA 1
ATOM 843 C C . GLY A 1 101 ? -1.608 -12.052 2.496 1.00 96.31 101 GLY A C 1
ATOM 844 O O . GLY A 1 101 ? -1.867 -12.615 1.431 1.00 96.31 101 GLY A O 1
ATOM 845 N N . PHE A 1 102 ? -0.912 -10.917 2.558 1.00 96.06 102 PHE A N 1
ATOM 846 C CA . PHE A 1 102 ? -0.408 -10.214 1.385 1.00 96.06 102 PHE A CA 1
ATOM 847 C C . PHE A 1 102 ? 0.606 -11.052 0.592 1.00 96.06 102 PHE A C 1
ATOM 849 O O . PHE A 1 102 ? 0.440 -11.232 -0.614 1.00 96.06 102 PHE A O 1
ATOM 856 N N . TYR A 1 103 ? 1.615 -11.642 1.239 1.00 93.94 103 TYR A N 1
ATOM 857 C CA . TYR A 1 103 ? 2.598 -12.467 0.526 1.00 93.94 103 TYR A CA 1
ATOM 858 C C . TYR A 1 103 ? 1.964 -13.724 -0.085 1.00 93.94 103 TYR A C 1
ATOM 860 O O . TYR A 1 103 ? 2.320 -14.128 -1.191 1.00 93.94 103 TYR A O 1
ATOM 868 N N . GLN A 1 104 ? 0.972 -14.322 0.583 1.00 94.81 104 GLN A N 1
ATOM 869 C CA . GLN A 1 104 ? 0.189 -15.416 -0.003 1.00 94.81 104 GLN A CA 1
ATOM 870 C C . GLN A 1 104 ? -0.653 -14.963 -1.199 1.00 94.81 104 GLN A C 1
ATOM 872 O O . GLN A 1 104 ? -0.852 -15.742 -2.131 1.00 94.81 104 GLN A O 1
ATOM 877 N N . TYR A 1 105 ? -1.177 -13.738 -1.171 1.00 95.00 105 TYR A N 1
ATOM 878 C CA . TYR A 1 105 ? -1.896 -13.145 -2.295 1.00 95.00 105 TYR A CA 1
ATOM 879 C C . TYR A 1 105 ? -0.967 -12.939 -3.499 1.00 95.00 105 TYR A C 1
ATOM 881 O O . TYR A 1 105 ? -1.331 -13.339 -4.604 1.00 95.00 105 TYR A O 1
ATOM 889 N N . LEU A 1 106 ? 0.252 -12.423 -3.288 1.00 92.25 106 LEU A N 1
ATOM 890 C CA . LEU A 1 106 ? 1.246 -12.253 -4.356 1.00 92.25 106 LEU A CA 1
ATOM 891 C C . LEU A 1 106 ? 1.603 -13.574 -5.044 1.00 92.25 106 LEU A C 1
ATOM 893 O O . LEU A 1 106 ? 1.689 -13.625 -6.263 1.00 92.25 106 LEU A O 1
ATOM 897 N N . GLN A 1 107 ? 1.760 -14.655 -4.277 1.00 88.94 107 GLN A N 1
ATOM 898 C CA . GLN A 1 107 ? 2.106 -15.977 -4.816 1.00 88.94 107 GLN A CA 1
ATOM 899 C C . GLN A 1 107 ? 0.990 -16.631 -5.646 1.00 88.94 107 GLN A C 1
ATOM 901 O O . GLN A 1 107 ? 1.236 -17.631 -6.318 1.00 88.94 107 GLN A O 1
ATOM 906 N N . LYS A 1 108 ? -0.246 -16.128 -5.554 1.00 85.88 108 LYS A N 1
ATOM 907 C CA . LYS A 1 108 ? -1.410 -16.662 -6.278 1.00 85.88 108 LYS A CA 1
ATOM 908 C C . LYS A 1 108 ? -1.729 -15.895 -7.565 1.00 85.88 108 LYS A C 1
ATOM 910 O O . LYS A 1 108 ? -2.638 -16.325 -8.278 1.00 85.88 108 LYS A O 1
ATOM 915 N N . LYS A 1 109 ? -1.045 -14.779 -7.826 1.00 69.81 109 LYS A N 1
ATOM 916 C CA . LYS A 1 109 ? -1.114 -14.046 -9.097 1.00 69.81 109 LYS A CA 1
ATOM 917 C C . LYS A 1 109 ? -0.212 -14.686 -10.143 1.00 69.81 109 LYS A C 1
ATOM 919 O O . LYS A 1 109 ? -0.638 -14.677 -11.318 1.00 69.81 109 LYS A O 1
#

pLDDT: mean 93.68, std 4.13, range [69.81, 97.75]